Protein AF-A0A6J6VC27-F1 (afdb_monomer_lite)

Foldseek 3Di:
DVLQLVVVVVVVDDSVRSVVVVVPDDDVVRVLLQDQADDDPSDDPVVSVVLVVQQVVQWVVQLVVCLVVLHFADAPRDGPRQDPQVSNVVNVQVVVCVPFNWDDDDSQEIEGADDDCVVSVVQWHDDVQGIFHSTNSRTHDYHYDD

InterPro domains:
  IPR027417 P-loop containing nucleoside triphosphate hydrolase [G3DSA:3.40.50.300] (1-60)

Structure (mmCIF, N/CA/C/O backbone):
data_AF-A0A6J6VC27-F1
#
_entry.id   AF-A0A6J6VC27-F1
#
loop_
_atom_site.group_PDB
_atom_site.id
_atom_site.type_symbol
_atom_site.label_atom_id
_atom_site.label_alt_id
_atom_site.label_comp_id
_atom_site.label_asym_id
_atom_site.label_entity_id
_atom_site.label_seq_id
_atom_site.pdbx_PDB_ins_code
_atom_site.Cartn_x
_atom_site.Cartn_y
_atom_site.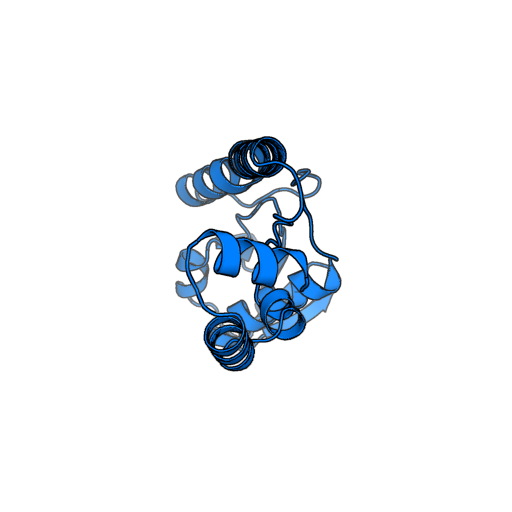Cartn_z
_atom_site.occupancy
_atom_site.B_iso_or_equiv
_atom_site.auth_seq_id
_atom_site.auth_comp_id
_atom_site.auth_asym_id
_atom_site.auth_atom_id
_atom_site.pdbx_PDB_model_num
ATOM 1 N N . MET A 1 1 ? -9.192 4.343 22.966 1.00 58.16 1 MET A N 1
ATOM 2 C CA . MET A 1 1 ? -9.599 3.174 23.790 1.00 58.16 1 MET A CA 1
ATOM 3 C C . MET A 1 1 ? -11.011 3.345 24.358 1.00 58.16 1 MET A C 1
ATOM 5 O O . MET A 1 1 ? -11.839 2.466 24.155 1.00 58.16 1 MET A O 1
ATOM 9 N N . GLU A 1 2 ? -11.300 4.473 25.015 1.00 60.56 2 GLU A N 1
ATOM 10 C CA . GLU A 1 2 ? -12.562 4.731 25.734 1.00 60.56 2 GLU A CA 1
ATOM 11 C C . GLU A 1 2 ? -13.819 4.663 24.843 1.00 60.56 2 GLU A C 1
ATOM 13 O O . GLU A 1 2 ? -14.763 3.943 25.165 1.00 60.56 2 GLU A O 1
ATOM 18 N N . ASN A 1 3 ? -13.773 5.248 23.640 1.00 73.31 3 ASN A N 1
ATOM 19 C CA . ASN A 1 3 ? -14.873 5.176 22.665 1.00 73.31 3 ASN A CA 1
ATOM 20 C C . ASN A 1 3 ? -15.215 3.746 22.216 1.00 73.31 3 ASN A C 1
ATOM 22 O O . ASN A 1 3 ? -16.372 3.429 21.934 1.00 73.31 3 ASN A O 1
ATOM 26 N N . ARG A 1 4 ? -14.218 2.855 22.135 1.00 80.88 4 ARG A N 1
ATOM 27 C CA . ARG A 1 4 ? -14.419 1.479 21.660 1.00 80.88 4 ARG A CA 1
ATOM 28 C C . ARG A 1 4 ? -15.168 0.636 22.688 1.00 80.88 4 ARG A C 1
ATOM 30 O O . ARG A 1 4 ? -16.063 -0.113 22.305 1.00 80.88 4 ARG A O 1
ATOM 37 N N . LEU A 1 5 ? -14.820 0.788 23.966 1.00 83.75 5 LEU A N 1
ATOM 38 C CA . LEU A 1 5 ? -15.483 0.099 25.071 1.00 83.75 5 LEU A CA 1
ATOM 39 C C . LEU A 1 5 ? -16.940 0.564 25.193 1.00 83.75 5 LEU A C 1
ATOM 41 O O . LEU A 1 5 ? -17.851 -0.256 25.103 1.00 83.75 5 LEU A O 1
ATOM 45 N N . GLN A 1 6 ? -17.161 1.883 25.228 1.00 83.06 6 GLN A N 1
ATOM 46 C CA . GLN A 1 6 ? -18.502 2.474 25.298 1.00 83.06 6 GLN A CA 1
ATOM 47 C C . GLN A 1 6 ? -19.410 2.028 24.139 1.00 83.06 6 GLN A C 1
ATOM 49 O O . GLN A 1 6 ? -20.596 1.761 24.333 1.00 83.06 6 GLN A O 1
ATOM 54 N N . ARG A 1 7 ? -18.883 1.921 22.908 1.00 84.12 7 ARG A N 1
ATOM 55 C CA . ARG A 1 7 ? -19.666 1.442 21.751 1.00 84.12 7 ARG A CA 1
ATOM 56 C C . ARG A 1 7 ? -20.008 -0.047 21.840 1.00 84.12 7 ARG A C 1
ATOM 58 O O . ARG A 1 7 ? -21.057 -0.437 21.335 1.00 84.12 7 ARG A O 1
ATOM 65 N N . LEU A 1 8 ? -19.151 -0.874 22.440 1.00 87.50 8 LEU A N 1
ATOM 66 C CA . LEU A 1 8 ? -19.433 -2.298 22.657 1.00 87.50 8 LEU A CA 1
ATOM 67 C C . LEU A 1 8 ? -20.487 -2.498 23.750 1.00 87.50 8 LEU A C 1
ATOM 69 O O . LEU A 1 8 ? -21.403 -3.296 23.561 1.00 87.50 8 LEU A O 1
ATOM 73 N N . GLU A 1 9 ? -20.413 -1.722 24.828 1.00 86.75 9 GLU A N 1
ATOM 74 C CA . GLU A 1 9 ? -21.417 -1.722 25.897 1.00 86.75 9 GLU A CA 1
ATOM 75 C C . GLU A 1 9 ? -22.794 -1.298 25.377 1.00 86.75 9 GLU A C 1
ATOM 77 O O . GLU A 1 9 ? -23.779 -2.007 25.579 1.00 86.75 9 GLU A O 1
ATOM 82 N N . LYS A 1 10 ? -22.867 -0.221 24.578 1.00 86.38 10 LYS A N 1
ATOM 83 C CA . LYS A 1 10 ? -24.110 0.201 23.898 1.00 86.38 10 LYS A CA 1
ATOM 84 C C . LYS A 1 10 ? -24.696 -0.862 22.959 1.00 86.38 10 LYS A C 1
ATOM 86 O O . LYS A 1 10 ? -25.877 -0.800 22.638 1.00 86.38 10 LYS A O 1
ATOM 91 N N . ARG A 1 11 ? -23.887 -1.826 22.506 1.00 88.50 11 ARG A N 1
ATOM 92 C CA . ARG A 1 11 ? -24.309 -2.965 21.670 1.00 88.50 11 ARG A CA 1
ATOM 93 C C . ARG A 1 11 ? -24.665 -4.210 22.497 1.00 88.50 11 ARG A C 1
ATOM 95 O O . ARG A 1 11 ? -24.849 -5.277 21.919 1.00 88.50 11 ARG A O 1
ATOM 102 N N . GLY A 1 12 ? -24.763 -4.083 23.822 1.00 89.31 12 GLY A N 1
ATOM 103 C CA . GLY A 1 12 ? -25.193 -5.148 24.731 1.00 89.31 12 GLY A CA 1
ATOM 104 C C . GLY A 1 12 ? -24.071 -6.060 25.229 1.00 89.31 12 GLY A C 1
ATOM 105 O O . GLY A 1 12 ? -24.355 -7.146 25.730 1.00 89.31 12 GLY A O 1
ATOM 106 N N . LEU A 1 13 ? -22.801 -5.664 25.086 1.00 89.38 13 LEU A N 1
ATOM 107 C CA . LEU A 1 13 ? -21.673 -6.441 25.600 1.00 89.38 13 LEU A CA 1
ATOM 108 C C . LEU A 1 13 ? -21.331 -6.015 27.034 1.00 89.38 13 LEU A C 1
ATOM 110 O O . LEU A 1 13 ? -21.187 -4.822 27.284 1.00 89.38 13 LEU A O 1
ATOM 114 N N . SER A 1 14 ? -21.158 -6.964 27.964 1.00 90.31 14 SER A N 1
ATOM 115 C CA . SER A 1 14 ? -20.724 -6.600 29.321 1.00 90.31 14 SER A CA 1
ATOM 116 C C . SER A 1 14 ? -19.319 -5.970 29.295 1.00 90.31 14 SER A C 1
ATOM 118 O O . SER A 1 14 ? -18.506 -6.345 28.435 1.00 90.31 14 SER A O 1
ATOM 120 N N . PRO A 1 15 ? -19.000 -5.052 30.226 1.00 86.38 15 PRO A N 1
ATOM 121 C CA . PRO A 1 15 ? -17.687 -4.410 30.295 1.00 86.38 15 PRO A CA 1
ATOM 122 C C . PRO A 1 15 ? -16.528 -5.414 30.394 1.00 86.38 15 PRO A C 1
ATOM 124 O O . PRO A 1 15 ? -15.502 -5.261 29.727 1.00 86.38 15 PRO A O 1
ATOM 127 N N . GLU A 1 16 ? -16.696 -6.485 31.176 1.00 88.38 16 GLU A N 1
ATOM 128 C CA . GLU A 1 16 ? -15.690 -7.536 31.363 1.00 88.38 16 GLU A CA 1
ATOM 129 C C . GLU A 1 16 ? -15.426 -8.273 30.050 1.00 88.38 16 GLU A C 1
ATOM 131 O O . GLU A 1 16 ? -14.277 -8.399 29.623 1.00 88.38 16 GLU A O 1
ATOM 136 N N . LEU A 1 17 ? -16.491 -8.695 29.361 1.00 88.31 17 LEU A N 1
ATOM 137 C CA . LEU A 1 17 ? -16.378 -9.395 28.085 1.00 88.31 17 LEU A CA 1
ATOM 138 C C . LEU A 1 17 ? -15.794 -8.488 26.993 1.00 88.31 17 LEU A C 1
ATOM 140 O O . LEU A 1 17 ? -14.994 -8.942 26.169 1.00 88.31 17 LEU A O 1
ATOM 144 N N . ALA A 1 18 ? -16.158 -7.204 26.984 1.00 87.38 18 ALA A N 1
ATOM 145 C CA . ALA A 1 18 ? -15.598 -6.219 26.068 1.00 87.38 18 ALA A CA 1
ATOM 146 C C . ALA A 1 18 ? -14.088 -6.040 26.288 1.00 87.38 18 ALA A C 1
ATOM 148 O O . ALA A 1 18 ? -13.319 -6.077 25.322 1.00 87.38 18 ALA A O 1
ATOM 149 N N . LYS A 1 19 ? -13.646 -5.949 27.548 1.00 87.31 19 LYS A N 1
ATOM 150 C CA . LYS A 1 19 ? -12.228 -5.852 27.912 1.00 87.31 19 LYS A CA 1
ATOM 151 C C . LYS A 1 19 ? -11.446 -7.101 27.507 1.00 87.31 19 LYS A C 1
ATOM 153 O O . LYS A 1 19 ? -10.411 -6.965 26.855 1.00 87.31 19 LYS A O 1
ATOM 158 N N . THR A 1 20 ? -11.958 -8.298 27.800 1.00 89.38 20 THR A N 1
ATOM 159 C CA . THR A 1 20 ? -11.325 -9.563 27.385 1.00 89.38 20 THR A CA 1
ATOM 160 C C . THR A 1 20 ? -11.183 -9.645 25.864 1.00 89.38 20 THR A C 1
ATOM 162 O O . THR A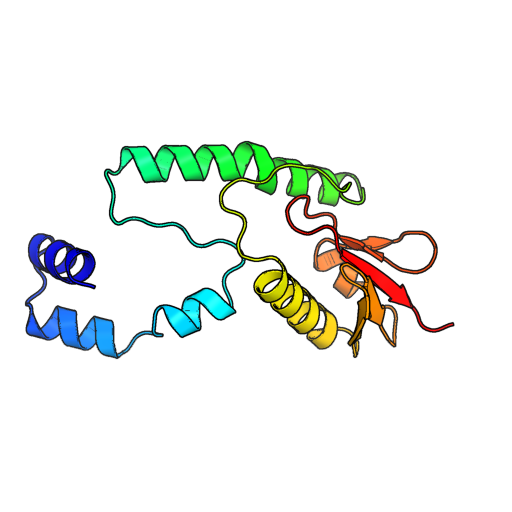 1 20 ? -10.118 -9.995 25.358 1.00 89.38 20 THR A O 1
ATOM 165 N N . ARG A 1 21 ? -12.215 -9.256 25.101 1.00 86.81 21 ARG A N 1
ATOM 166 C CA . ARG A 1 21 ? -12.135 -9.226 23.630 1.00 86.81 21 ARG A CA 1
ATOM 167 C C . ARG A 1 21 ? -11.091 -8.245 23.113 1.00 86.81 21 ARG A C 1
ATOM 169 O O . ARG A 1 21 ? -10.430 -8.549 22.129 1.00 86.81 21 ARG A O 1
ATOM 176 N N . MET A 1 22 ? -10.960 -7.078 23.739 1.00 85.75 22 MET A N 1
ATOM 177 C CA . MET A 1 22 ? -9.971 -6.077 23.339 1.00 85.75 22 MET A CA 1
ATOM 178 C C . MET A 1 22 ? -8.539 -6.528 23.649 1.00 85.75 22 MET A C 1
ATOM 180 O O . MET A 1 22 ? -7.654 -6.278 22.840 1.00 85.75 22 MET A O 1
ATOM 184 N N . GLN A 1 23 ? -8.316 -7.212 24.775 1.00 88.56 23 GLN A N 1
ATOM 185 C CA . GLN A 1 23 ? -6.996 -7.725 25.166 1.00 88.56 23 GLN A CA 1
ATOM 186 C C . GLN A 1 23 ? -6.483 -8.845 24.253 1.00 88.56 23 GLN A C 1
ATOM 188 O O . GLN A 1 23 ? -5.281 -8.947 24.040 1.00 88.56 23 GLN A O 1
ATOM 193 N N . ASN A 1 24 ? -7.381 -9.651 23.683 1.00 89.94 24 ASN A N 1
ATOM 194 C CA . ASN A 1 24 ? -7.020 -10.749 22.780 1.00 89.94 24 ASN A CA 1
ATOM 195 C C . ASN A 1 24 ? -6.759 -10.299 21.329 1.00 89.94 24 ASN A C 1
ATOM 197 O O . ASN A 1 24 ? -6.622 -11.137 20.440 1.00 89.94 24 ASN A O 1
ATOM 201 N N . GLN A 1 25 ? -6.747 -8.994 21.059 1.00 89.81 25 GLN A N 1
ATOM 202 C CA . GLN A 1 25 ? -6.497 -8.439 19.730 1.00 89.81 25 GLN A CA 1
ATOM 203 C C . GLN A 1 25 ? -5.130 -7.767 19.667 1.00 89.81 25 GLN A C 1
ATOM 205 O O . GLN A 1 25 ? -4.600 -7.317 20.680 1.00 89.81 25 GLN A O 1
ATOM 210 N N . ALA A 1 26 ? -4.598 -7.642 18.450 1.00 89.62 26 ALA A N 1
ATOM 211 C CA . ALA A 1 26 ? -3.416 -6.830 18.197 1.00 89.62 26 ALA A CA 1
ATOM 212 C C . ALA A 1 26 ? -3.627 -5.389 18.688 1.00 89.62 26 ALA A C 1
ATOM 214 O O . ALA A 1 26 ? -4.698 -4.793 18.497 1.00 89.62 26 ALA A O 1
ATOM 215 N N . ARG A 1 27 ? -2.583 -4.825 19.293 1.00 89.00 27 ARG A N 1
ATOM 216 C CA . ARG A 1 27 ? -2.549 -3.437 19.759 1.00 89.00 27 ARG A CA 1
ATOM 217 C C . ARG A 1 27 ? -2.597 -2.489 18.564 1.00 89.00 27 ARG A C 1
ATOM 219 O O . ARG A 1 27 ? -2.153 -2.824 17.467 1.00 89.00 27 ARG A O 1
ATOM 226 N N . ASP A 1 28 ? -3.088 -1.269 18.770 1.00 87.38 28 ASP A N 1
ATOM 227 C CA . ASP A 1 28 ? -3.188 -0.294 17.675 1.00 87.38 28 ASP A CA 1
ATOM 228 C C . ASP A 1 28 ? -1.821 0.035 17.053 1.00 87.38 28 ASP A C 1
ATOM 230 O O . ASP A 1 28 ? -1.737 0.249 15.850 1.00 87.38 28 ASP A O 1
ATOM 234 N N . GLU A 1 29 ? -0.742 0.026 17.837 1.00 85.81 29 GLU A N 1
ATOM 235 C CA . GLU A 1 29 ? 0.630 0.170 17.329 1.00 85.81 29 GLU A CA 1
ATOM 236 C C . GLU A 1 29 ? 1.006 -0.945 16.347 1.00 85.81 29 GLU A C 1
ATOM 238 O O . GLU A 1 29 ? 1.520 -0.668 15.268 1.00 85.81 29 GLU A O 1
ATOM 243 N N . GLU A 1 30 ? 0.701 -2.198 16.683 1.00 88.81 30 GLU A N 1
ATOM 244 C CA . GLU A 1 30 ? 0.977 -3.363 15.831 1.00 88.81 30 GLU A CA 1
ATOM 245 C C . GLU A 1 30 ? 0.155 -3.297 14.543 1.00 88.81 30 GLU A C 1
ATOM 247 O O . GLU A 1 30 ? 0.673 -3.533 13.454 1.00 88.81 30 GLU A O 1
ATOM 252 N N . ARG A 1 31 ? -1.112 -2.882 14.649 1.00 89.50 31 ARG A N 1
ATOM 253 C CA . ARG A 1 31 ? -1.994 -2.690 13.492 1.00 89.50 31 ARG A CA 1
ATOM 254 C C . ARG A 1 31 ? -1.500 -1.581 12.564 1.00 89.50 31 ARG A C 1
ATOM 256 O O . ARG A 1 31 ? -1.586 -1.736 11.351 1.00 89.50 31 ARG A O 1
ATOM 263 N N . ARG A 1 32 ? -0.983 -0.474 13.109 1.00 86.12 32 ARG A N 1
ATOM 264 C CA . ARG A 1 32 ? -0.458 0.651 12.313 1.00 86.12 32 ARG A CA 1
ATOM 265 C C . ARG A 1 32 ? 0.799 0.281 11.531 1.00 86.12 32 ARG A C 1
ATOM 267 O O . ARG A 1 32 ? 0.974 0.804 10.439 1.00 86.12 32 ARG A O 1
ATOM 274 N N . LYS A 1 33 ? 1.640 -0.621 12.051 1.00 85.81 33 LYS A N 1
ATOM 275 C CA . LYS A 1 33 ? 2.853 -1.069 11.346 1.00 85.81 33 LYS A CA 1
ATOM 276 C C . LYS A 1 33 ? 2.541 -1.730 10.004 1.00 85.81 33 LYS A C 1
ATOM 278 O O . LYS A 1 33 ? 3.264 -1.498 9.047 1.00 85.81 33 LYS A O 1
ATOM 283 N N . VAL A 1 34 ? 1.446 -2.488 9.925 1.00 87.94 34 VAL A N 1
ATOM 284 C CA . VAL A 1 34 ? 1.080 -3.273 8.730 1.00 87.94 34 VAL A CA 1
ATOM 285 C C . VAL A 1 34 ? 0.004 -2.620 7.856 1.00 87.94 34 VAL A C 1
ATOM 287 O O . VAL A 1 34 ? -0.311 -3.130 6.786 1.00 87.94 34 VAL A O 1
ATOM 290 N N . ALA A 1 35 ? -0.594 -1.512 8.296 1.00 89.38 35 ALA A N 1
ATOM 291 C CA . ALA A 1 35 ? -1.687 -0.863 7.581 1.00 89.38 35 ALA A CA 1
ATOM 292 C C . ALA A 1 35 ? -1.173 0.176 6.577 1.00 89.38 35 ALA A C 1
ATOM 294 O O . ALA A 1 35 ? -0.482 1.113 6.960 1.00 89.38 35 ALA A O 1
ATOM 295 N N . ASP A 1 36 ? -1.595 0.080 5.313 1.00 89.12 36 ASP A N 1
ATOM 296 C CA . ASP A 1 36 ? -1.305 1.098 4.289 1.00 89.12 36 ASP A CA 1
ATOM 297 C C . ASP A 1 36 ? -2.113 2.393 4.458 1.00 89.12 36 ASP A C 1
ATOM 299 O O . ASP A 1 36 ? -1.744 3.432 3.904 1.00 89.12 36 ASP A O 1
ATOM 303 N N . ILE A 1 37 ? -3.227 2.318 5.195 1.00 89.25 37 ILE A N 1
ATOM 304 C CA . ILE A 1 37 ? -4.163 3.409 5.487 1.00 89.25 37 ILE A CA 1
ATOM 305 C C . ILE A 1 37 ? -4.719 3.193 6.899 1.00 89.25 37 ILE A C 1
ATOM 307 O O . ILE A 1 37 ? -5.124 2.082 7.245 1.00 89.25 37 ILE A O 1
ATOM 311 N N . VAL A 1 38 ? -4.800 4.253 7.710 1.00 88.50 38 VAL A N 1
ATOM 312 C CA . VAL A 1 38 ? -5.381 4.198 9.064 1.00 88.50 38 VAL A CA 1
ATOM 313 C C . VAL A 1 38 ? -6.566 5.149 9.163 1.00 88.50 38 VAL A C 1
ATOM 315 O O . VAL A 1 38 ? -6.388 6.359 9.190 1.00 88.50 38 VAL A O 1
ATOM 318 N N . LEU A 1 39 ? -7.785 4.618 9.242 1.00 89.31 39 LEU A N 1
ATOM 319 C CA . LEU A 1 39 ? -8.997 5.431 9.385 1.00 89.31 39 LEU A CA 1
ATOM 320 C C . LEU A 1 39 ? -9.343 5.661 10.858 1.00 89.31 39 LEU A C 1
ATOM 322 O O . LEU A 1 39 ? -9.536 4.704 11.612 1.00 89.31 39 LEU A O 1
ATOM 326 N N . ASN A 1 40 ? -9.468 6.927 11.258 1.00 85.50 40 ASN A N 1
ATOM 327 C CA . ASN A 1 40 ? -9.935 7.286 12.593 1.00 85.50 40 ASN A CA 1
ATOM 328 C C . ASN A 1 40 ? -11.474 7.333 12.649 1.00 85.50 40 ASN A C 1
ATOM 330 O O . ASN A 1 40 ? -12.088 8.242 12.102 1.00 85.50 40 ASN A O 1
ATOM 334 N N . ASN A 1 41 ? -12.084 6.374 13.354 1.00 87.38 41 ASN A N 1
ATOM 335 C CA . ASN A 1 41 ? -13.539 6.235 13.528 1.00 87.38 41 ASN A CA 1
ATOM 336 C C . ASN A 1 41 ? -14.020 6.667 14.930 1.00 87.38 41 ASN A C 1
ATOM 338 O O . ASN A 1 41 ? -14.981 6.110 15.469 1.00 87.38 41 ASN A O 1
ATOM 342 N N . ASP A 1 42 ? -13.315 7.610 15.553 1.00 85.12 42 ASP A N 1
ATOM 343 C CA . ASP A 1 42 ? -13.736 8.219 16.820 1.00 85.12 42 ASP A CA 1
ATOM 344 C C . ASP A 1 42 ? -14.736 9.376 16.624 1.00 85.12 42 ASP A C 1
ATOM 346 O O . ASP A 1 42 ? -15.375 9.803 17.584 1.00 85.12 42 ASP A O 1
ATOM 350 N N . GLY A 1 43 ? -14.887 9.871 15.391 1.00 83.19 43 GLY A N 1
ATOM 351 C CA . GLY A 1 43 ? -15.798 10.959 15.029 1.00 83.19 43 GLY A CA 1
ATOM 352 C C . GLY A 1 43 ? -17.227 10.518 14.665 1.00 83.19 43 GLY A C 1
ATOM 353 O O . GLY A 1 43 ? -17.604 9.357 14.855 1.00 83.19 43 GLY A O 1
ATOM 354 N N . PRO A 1 44 ? -18.047 11.442 14.127 1.00 83.50 44 PRO A N 1
ATOM 355 C CA . PRO A 1 44 ? -19.374 11.115 13.614 1.00 83.50 44 PRO A CA 1
ATOM 356 C C . PRO A 1 44 ? -19.284 10.183 12.399 1.00 83.50 44 PRO A C 1
ATOM 358 O O . PRO A 1 44 ? -18.303 10.189 11.658 1.00 83.50 44 PRO A O 1
ATOM 361 N N . GLU A 1 45 ? -20.343 9.412 12.154 1.00 82.00 45 GLU A N 1
ATOM 362 C CA . GLU A 1 45 ? -20.403 8.444 11.048 1.00 82.00 45 GLU A CA 1
ATOM 363 C C . GLU A 1 45 ? -20.163 9.086 9.671 1.00 82.00 45 GLU A C 1
ATOM 365 O O . GLU A 1 45 ? -19.459 8.520 8.834 1.00 82.00 45 GLU A O 1
ATOM 370 N N . SER A 1 46 ? -20.657 10.311 9.471 1.00 84.94 46 SER A N 1
ATOM 371 C CA . SER A 1 46 ? -20.453 11.081 8.240 1.00 84.94 46 SER A CA 1
ATOM 372 C C . SER A 1 46 ? -18.980 11.381 7.942 1.00 84.94 46 SER A C 1
ATOM 374 O O . SER A 1 46 ? -18.603 11.437 6.774 1.00 84.94 46 SER A O 1
ATOM 376 N N . ALA A 1 47 ? -18.129 11.522 8.965 1.00 87.31 47 ALA A N 1
ATOM 377 C CA . ALA A 1 47 ? -16.704 11.784 8.769 1.00 87.31 47 ALA A CA 1
ATOM 378 C C . ALA A 1 47 ? -15.984 10.576 8.149 1.00 87.31 47 ALA A C 1
ATOM 380 O O . ALA A 1 47 ? -15.147 10.743 7.265 1.00 87.31 47 ALA A O 1
ATOM 381 N N . ILE A 1 48 ? -16.351 9.356 8.563 1.00 89.88 48 ILE A N 1
ATOM 382 C CA . ILE A 1 48 ? -15.803 8.123 7.980 1.00 89.88 48 ILE A CA 1
ATOM 383 C C . ILE A 1 48 ? -16.293 7.909 6.549 1.00 89.88 48 ILE A C 1
ATOM 385 O O . ILE A 1 48 ? -15.516 7.481 5.698 1.00 89.88 48 ILE A O 1
ATOM 389 N N . ALA A 1 49 ? -17.561 8.216 6.270 1.00 91.06 49 ALA A N 1
ATOM 390 C CA . ALA A 1 49 ? -18.087 8.119 4.914 1.00 91.06 49 ALA A CA 1
ATOM 391 C C . ALA A 1 49 ? -17.340 9.061 3.952 1.00 91.06 49 ALA A C 1
ATOM 393 O O . ALA A 1 49 ? -16.943 8.625 2.876 1.00 91.06 49 ALA A O 1
ATOM 394 N N . SER A 1 50 ? -17.074 10.308 4.365 1.00 91.69 50 SER A N 1
ATOM 395 C CA . SER A 1 50 ? -16.331 11.283 3.549 1.00 91.69 50 SER A CA 1
ATOM 396 C C . SER A 1 50 ? -14.926 10.790 3.206 1.00 91.69 50 SER A C 1
ATOM 398 O O . SER A 1 50 ? -14.578 10.696 2.033 1.00 91.69 50 SER A O 1
ATOM 400 N N . ILE A 1 51 ? -14.141 10.384 4.212 1.00 91.69 51 ILE A N 1
ATOM 401 C CA . ILE A 1 51 ? -12.761 9.935 3.975 1.00 91.69 51 ILE A CA 1
ATOM 402 C C . ILE A 1 51 ? -12.699 8.643 3.146 1.00 91.69 51 ILE A C 1
ATOM 404 O O . ILE A 1 51 ? -11.760 8.442 2.379 1.00 91.69 51 ILE A O 1
ATOM 408 N N . ALA A 1 52 ? -13.697 7.761 3.270 1.00 92.50 52 ALA A N 1
ATOM 409 C CA . ALA A 1 52 ? -13.786 6.558 2.449 1.00 92.50 52 ALA A CA 1
ATOM 410 C C . ALA A 1 52 ? -14.051 6.896 0.973 1.00 92.50 52 ALA A C 1
ATOM 412 O O . ALA A 1 52 ? -13.419 6.303 0.098 1.00 92.50 52 ALA A O 1
ATOM 413 N N . THR A 1 53 ? -14.938 7.859 0.701 1.00 94.38 53 THR A N 1
ATOM 414 C CA . THR A 1 53 ? -15.189 8.372 -0.654 1.00 94.38 53 THR A CA 1
ATOM 415 C C . THR A 1 53 ? -13.935 9.014 -1.237 1.00 94.38 53 THR A C 1
ATOM 417 O O . THR A 1 53 ? -13.524 8.647 -2.334 1.00 94.38 53 THR A O 1
ATOM 420 N N . GLU A 1 54 ? -13.258 9.879 -0.480 1.00 94.19 54 GLU A N 1
ATOM 421 C CA . GLU A 1 54 ? -12.022 10.528 -0.934 1.00 94.19 54 GLU A CA 1
ATOM 422 C C . GLU A 1 54 ? -10.926 9.501 -1.264 1.00 94.19 54 GLU A C 1
ATOM 424 O O . GLU A 1 54 ? -10.274 9.593 -2.301 1.00 94.19 54 GLU A O 1
ATOM 429 N N . LEU A 1 55 ? -10.733 8.477 -0.426 1.00 94.69 55 LEU A N 1
ATOM 430 C CA . LEU A 1 55 ? -9.780 7.395 -0.707 1.00 94.69 55 LEU A CA 1
ATOM 431 C C . LEU A 1 55 ? -10.147 6.590 -1.953 1.00 94.69 55 LEU A C 1
ATOM 433 O O . LEU A 1 55 ? -9.260 6.166 -2.699 1.00 94.69 55 LEU A O 1
ATOM 437 N N . MET A 1 56 ? -11.442 6.366 -2.175 1.00 95.81 56 MET A N 1
ATOM 438 C CA . MET A 1 56 ? -11.917 5.689 -3.374 1.00 95.81 56 MET A CA 1
ATOM 439 C C . MET A 1 56 ? -11.556 6.494 -4.624 1.00 95.81 56 MET A C 1
ATOM 441 O O . MET A 1 56 ? -10.915 5.962 -5.528 1.00 95.81 56 MET A O 1
ATOM 445 N N . GLU A 1 57 ? -11.911 7.777 -4.648 1.00 95.81 57 GLU A N 1
ATOM 446 C CA . GLU A 1 57 ? -11.728 8.668 -5.796 1.00 95.81 57 GLU A CA 1
ATOM 447 C C . GLU A 1 57 ? -10.258 8.990 -6.068 1.00 95.81 57 GLU A C 1
ATOM 449 O O . GLU A 1 57 ? -9.825 8.998 -7.220 1.00 95.81 57 GLU A O 1
ATOM 454 N N . HIS A 1 58 ? -9.474 9.215 -5.014 1.00 94.25 58 HIS A N 1
ATOM 455 C CA . HIS A 1 58 ? -8.112 9.721 -5.145 1.00 94.25 58 HIS A CA 1
ATOM 456 C C . HIS A 1 58 ? -7.031 8.652 -5.029 1.00 94.25 58 HIS A C 1
ATOM 458 O O . HIS A 1 58 ? -5.903 8.934 -5.409 1.00 94.25 58 HIS A O 1
ATOM 464 N N . ARG A 1 59 ? -7.316 7.431 -4.564 1.00 94.12 59 ARG A N 1
ATOM 465 C CA . ARG A 1 59 ? -6.288 6.377 -4.489 1.00 94.12 59 ARG A CA 1
ATOM 466 C C . ARG A 1 59 ? -6.718 5.071 -5.131 1.00 94.12 59 ARG A C 1
ATOM 468 O O . ARG A 1 59 ? -6.023 4.592 -6.021 1.00 94.12 59 ARG A O 1
ATOM 475 N N . PHE A 1 60 ? -7.849 4.496 -4.729 1.00 94.94 60 PHE A N 1
ATOM 476 C CA . PHE A 1 60 ? -8.212 3.147 -5.175 1.00 94.94 60 PHE A CA 1
ATOM 477 C C . PHE A 1 60 ? -8.646 3.079 -6.639 1.00 94.94 60 PHE A C 1
ATOM 479 O O . PHE A 1 60 ? -8.174 2.196 -7.354 1.00 94.94 60 PHE A O 1
ATOM 486 N N . LEU A 1 61 ? -9.495 3.999 -7.110 1.00 96.88 61 LEU A N 1
ATOM 487 C CA . LEU A 1 61 ? -9.901 4.028 -8.518 1.00 96.88 61 LEU A CA 1
ATOM 488 C C . LEU A 1 61 ? -8.718 4.335 -9.452 1.00 96.88 61 LEU A C 1
ATOM 490 O O . LEU A 1 61 ? -8.539 3.583 -10.413 1.00 96.88 61 LEU A O 1
ATOM 494 N N . PRO A 1 62 ? -7.859 5.341 -9.179 1.00 96.31 62 PRO A N 1
ATOM 495 C CA . PRO A 1 62 ? -6.672 5.561 -9.998 1.00 96.31 62 PRO A CA 1
ATOM 496 C C . PRO A 1 62 ? -5.694 4.383 -9.945 1.00 96.31 62 PRO A C 1
ATOM 498 O O . PRO A 1 62 ? -5.201 3.970 -10.989 1.00 96.31 62 PRO A O 1
ATOM 501 N N . PHE A 1 63 ? -5.470 3.771 -8.774 1.00 95.94 63 PHE A N 1
ATOM 502 C CA . PHE A 1 63 ? -4.623 2.579 -8.670 1.00 95.94 63 PHE A CA 1
ATOM 503 C C . PHE A 1 63 ? -5.159 1.427 -9.529 1.00 95.94 63 PHE A C 1
ATOM 505 O O . PHE A 1 63 ? -4.415 0.838 -10.311 1.00 95.94 63 PHE A O 1
ATOM 512 N N . ALA A 1 64 ? -6.459 1.133 -9.448 1.00 96.69 64 ALA A N 1
ATOM 513 C CA . ALA A 1 64 ? -7.083 0.100 -10.268 1.00 96.69 64 ALA A CA 1
ATOM 514 C C . ALA A 1 64 ? -6.954 0.403 -11.770 1.00 96.69 64 ALA A C 1
ATOM 516 O O . ALA A 1 64 ? -6.642 -0.496 -12.553 1.00 96.69 64 ALA A O 1
ATOM 517 N N . ALA A 1 65 ? -7.133 1.667 -12.171 1.00 97.12 65 ALA A N 1
ATOM 518 C CA . ALA A 1 65 ? -6.942 2.102 -13.551 1.00 97.12 65 ALA A CA 1
ATOM 519 C C . ALA A 1 65 ? -5.486 1.926 -14.014 1.00 97.12 65 ALA A C 1
ATOM 521 O O . ALA A 1 65 ? -5.256 1.430 -15.115 1.00 97.12 65 ALA A O 1
ATOM 522 N N . HIS A 1 66 ? -4.507 2.262 -13.172 1.00 97.12 66 HIS A N 1
ATOM 523 C CA . HIS A 1 66 ? -3.087 2.061 -13.459 1.00 97.12 66 HIS A CA 1
ATOM 524 C C . HIS A 1 66 ? -2.735 0.578 -13.626 1.00 97.12 66 HIS A C 1
ATOM 526 O O . HIS A 1 66 ? -2.050 0.219 -14.582 1.00 97.12 66 HIS A O 1
ATOM 532 N N . ILE A 1 67 ? -3.244 -0.300 -12.752 1.00 96.00 67 ILE A N 1
ATOM 533 C CA . ILE A 1 67 ? -3.058 -1.755 -12.884 1.00 96.00 67 ILE A CA 1
ATOM 534 C C . ILE A 1 67 ? -3.663 -2.250 -14.202 1.00 96.00 67 ILE A C 1
ATOM 536 O O . ILE A 1 67 ? -2.992 -2.950 -14.956 1.00 96.00 67 ILE A O 1
ATOM 540 N N . ALA A 1 68 ? -4.906 -1.863 -14.506 1.00 96.12 68 ALA A N 1
ATOM 541 C CA . ALA A 1 68 ? -5.598 -2.291 -15.721 1.00 96.12 68 ALA A CA 1
ATOM 542 C C . ALA A 1 68 ? -4.910 -1.795 -17.004 1.00 96.12 68 ALA A C 1
ATOM 544 O O . ALA A 1 68 ? -4.880 -2.509 -18.004 1.00 96.12 68 ALA A O 1
ATOM 545 N N . ALA A 1 69 ? -4.343 -0.588 -16.971 1.00 96.44 69 ALA A N 1
ATOM 546 C CA . ALA A 1 69 ? -3.619 0.002 -18.091 1.00 96.44 69 ALA A CA 1
ATOM 547 C C . ALA A 1 69 ? -2.167 -0.489 -18.214 1.00 96.44 69 ALA A C 1
ATOM 549 O O . ALA A 1 69 ? -1.518 -0.175 -19.211 1.00 96.44 69 ALA A O 1
ATOM 550 N N . GLY A 1 70 ? -1.633 -1.206 -17.216 1.00 95.75 70 GLY A N 1
ATOM 551 C CA . GLY A 1 70 ? -0.197 -1.471 -17.130 1.00 95.75 70 GLY A CA 1
ATOM 552 C C . GLY A 1 70 ? 0.600 -0.163 -17.118 1.00 95.75 70 GLY A C 1
ATOM 553 O O . GLY A 1 70 ? 1.543 -0.001 -17.887 1.00 95.75 70 GLY A O 1
ATOM 554 N N . ALA A 1 71 ? 0.177 0.803 -16.303 1.00 96.25 71 ALA A N 1
ATOM 555 C CA . ALA A 1 71 ? 0.762 2.135 -16.237 1.00 96.25 71 ALA A CA 1
ATOM 556 C C . ALA A 1 71 ? 1.384 2.392 -14.863 1.00 96.25 71 ALA A C 1
ATOM 558 O O . ALA A 1 71 ? 0.789 2.094 -13.832 1.00 96.25 71 ALA A O 1
ATOM 559 N N . ALA A 1 72 ? 2.580 2.978 -14.851 1.00 96.25 72 ALA A N 1
ATOM 560 C CA . ALA A 1 72 ? 3.250 3.374 -13.620 1.00 96.25 72 ALA A CA 1
ATOM 561 C C . ALA A 1 72 ? 2.590 4.624 -13.029 1.00 96.25 72 ALA A C 1
ATOM 563 O O . ALA A 1 72 ? 2.286 5.576 -13.760 1.00 96.25 72 ALA A O 1
ATOM 564 N N . ALA A 1 73 ? 2.444 4.652 -11.705 1.00 94.56 73 ALA A N 1
ATOM 565 C CA . ALA A 1 73 ? 2.018 5.852 -11.006 1.00 94.56 73 ALA A CA 1
ATOM 566 C C . ALA A 1 73 ? 3.055 6.973 -11.160 1.00 94.56 73 ALA A C 1
ATOM 568 O O . ALA A 1 73 ? 4.263 6.728 -11.228 1.00 94.56 73 ALA A O 1
ATOM 569 N N . GLN A 1 74 ? 2.573 8.214 -11.209 1.00 90.31 74 GLN A N 1
ATOM 570 C CA . GLN A 1 74 ? 3.419 9.400 -11.301 1.00 90.31 74 GLN A CA 1
ATOM 571 C C . GLN A 1 74 ? 3.538 10.085 -9.933 1.00 90.31 74 GLN A C 1
ATOM 573 O O . GLN A 1 74 ? 2.547 10.136 -9.200 1.00 90.31 74 GLN A O 1
ATOM 578 N N . PRO A 1 75 ? 4.718 10.631 -9.580 1.00 86.38 75 PRO A N 1
ATOM 579 C CA . PRO A 1 75 ? 4.878 11.429 -8.368 1.00 86.38 75 PRO A CA 1
ATOM 580 C C . PRO A 1 75 ? 3.952 12.652 -8.346 1.00 86.38 75 PRO A C 1
ATOM 582 O O . PRO A 1 75 ? 3.591 13.188 -9.394 1.00 86.38 75 PRO A O 1
ATOM 585 N N . GLY A 1 76 ? 3.622 13.132 -7.145 1.00 85.06 76 GLY A N 1
ATOM 586 C CA . GLY A 1 76 ? 2.818 14.346 -6.952 1.00 85.06 76 GLY A CA 1
ATOM 587 C C . GLY A 1 76 ? 1.304 14.130 -7.000 1.00 85.06 76 GLY A C 1
ATOM 588 O O . GLY A 1 76 ? 0.549 15.099 -6.922 1.00 85.06 76 GLY A O 1
ATOM 589 N N . HIS A 1 77 ? 0.844 12.881 -7.101 1.00 85.19 77 HIS A N 1
ATOM 590 C CA . HIS A 1 77 ? -0.568 12.554 -6.938 1.00 85.19 77 HIS A CA 1
ATOM 591 C C . HIS A 1 77 ? -0.952 12.610 -5.457 1.00 85.19 77 HIS A C 1
ATOM 593 O O . HIS A 1 77 ? -0.547 11.756 -4.675 1.00 85.19 77 HIS A O 1
ATOM 599 N N . HIS A 1 78 ? -1.749 13.603 -5.071 1.00 83.50 78 HIS A N 1
ATOM 600 C CA . HIS A 1 78 ? -2.212 13.739 -3.692 1.00 83.50 78 HIS A CA 1
ATOM 601 C C . HIS A 1 78 ? -3.173 12.604 -3.312 1.00 83.50 78 HIS A C 1
ATOM 603 O O . HIS A 1 78 ? -4.249 12.477 -3.906 1.00 83.50 78 HIS A O 1
ATOM 609 N N . CYS A 1 79 ? -2.822 11.822 -2.287 1.00 85.94 79 CYS A N 1
ATOM 610 C CA . CYS A 1 79 ? -3.717 10.847 -1.682 1.00 85.94 79 CYS A CA 1
ATOM 611 C C . CYS A 1 79 ? -4.174 11.317 -0.290 1.00 85.94 79 CYS A C 1
ATOM 613 O O . CYS A 1 79 ? -3.370 11.751 0.532 1.00 85.94 79 CYS A O 1
ATOM 615 N N . PRO A 1 80 ? -5.469 11.199 0.039 1.00 85.19 80 PRO A N 1
ATOM 616 C CA . PRO A 1 80 ? -5.940 11.530 1.373 1.00 85.19 80 PRO A CA 1
ATOM 617 C C . PRO A 1 80 ? -5.414 10.512 2.392 1.00 85.19 80 PRO A C 1
ATOM 619 O O . PRO A 1 80 ? -5.216 9.331 2.085 1.00 85.19 80 PRO A O 1
ATOM 622 N N . ASN A 1 81 ? -5.245 10.968 3.636 1.00 79.44 81 ASN A N 1
ATOM 623 C CA . ASN A 1 81 ? -4.830 10.137 4.770 1.00 79.44 81 ASN A CA 1
ATOM 624 C C . ASN A 1 81 ? -3.491 9.407 4.552 1.00 79.44 81 ASN A C 1
ATOM 626 O O . ASN A 1 81 ? -3.335 8.225 4.882 1.00 79.44 81 ASN A O 1
ATOM 630 N N . GLU A 1 82 ? -2.521 10.113 3.974 1.00 74.50 82 GLU A N 1
ATOM 631 C CA . GLU A 1 82 ? -1.160 9.619 3.834 1.00 74.50 82 GLU A CA 1
ATOM 632 C C . GLU A 1 82 ? -0.522 9.389 5.210 1.00 74.50 82 GLU A C 1
ATOM 634 O O . GLU A 1 82 ? -0.415 10.279 6.052 1.00 74.50 82 GLU A O 1
ATOM 639 N N . LEU A 1 83 ? -0.101 8.146 5.442 1.00 76.25 83 LEU A N 1
ATOM 640 C CA . LEU A 1 83 ? 0.778 7.810 6.556 1.00 76.25 83 LEU A CA 1
ATOM 641 C C . LEU A 1 83 ? 2.180 8.391 6.316 1.00 76.25 83 LEU A C 1
ATOM 643 O O . LEU A 1 83 ? 2.550 8.529 5.141 1.00 76.25 83 LEU A O 1
ATOM 647 N N . PRO A 1 84 ? 2.964 8.638 7.392 1.00 82.06 84 PRO A N 1
ATOM 648 C CA . PRO A 1 84 ? 4.357 9.064 7.282 1.00 82.06 84 PRO A CA 1
ATOM 649 C C . PRO A 1 84 ? 5.122 8.215 6.269 1.00 82.06 84 PRO A C 1
ATOM 651 O O . PRO A 1 84 ? 4.932 6.992 6.208 1.00 82.06 84 PRO A O 1
ATOM 654 N N . GLU A 1 85 ? 5.939 8.878 5.459 1.00 77.06 85 GLU A N 1
ATOM 655 C CA . GLU A 1 85 ? 6.582 8.285 4.291 1.00 77.06 85 GLU A CA 1
ATOM 656 C C . GLU A 1 85 ? 7.460 7.094 4.668 1.00 77.06 85 GLU A C 1
ATOM 658 O O . GLU A 1 85 ? 7.324 6.027 4.069 1.00 77.06 85 GLU A O 1
ATOM 663 N N . GLU A 1 86 ? 8.236 7.214 5.746 1.00 78.25 86 GLU A N 1
ATOM 664 C CA . GLU A 1 86 ? 9.162 6.176 6.198 1.00 78.25 86 GLU A CA 1
ATOM 665 C C . GLU A 1 86 ? 8.422 4.883 6.553 1.00 78.25 86 GLU A C 1
ATOM 667 O O . GLU A 1 86 ? 8.757 3.801 6.075 1.00 78.25 86 GLU A O 1
ATOM 672 N N . ALA A 1 87 ? 7.348 4.985 7.342 1.00 79.50 87 ALA A N 1
ATOM 673 C CA . ALA A 1 87 ? 6.574 3.818 7.759 1.00 79.50 87 ALA A CA 1
ATOM 674 C C . ALA A 1 87 ? 5.899 3.118 6.571 1.00 79.50 87 ALA A C 1
ATOM 676 O O . ALA A 1 87 ? 5.661 1.912 6.610 1.00 79.50 87 ALA A O 1
ATOM 677 N N . ALA A 1 88 ? 5.531 3.872 5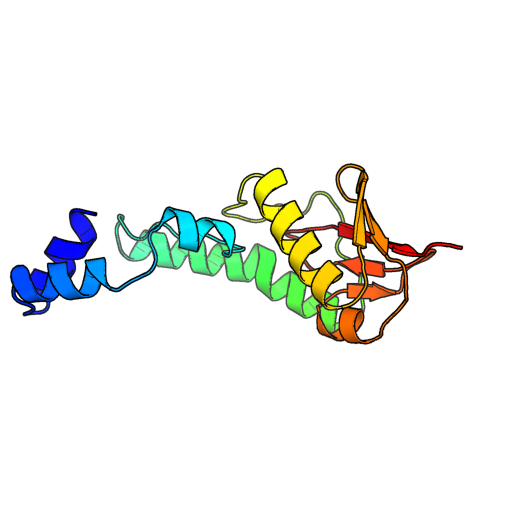.538 1.00 81.12 88 ALA A N 1
ATOM 678 C CA . ALA A 1 88 ? 4.919 3.310 4.348 1.00 81.12 88 ALA A CA 1
ATOM 679 C C . ALA A 1 88 ? 5.915 2.6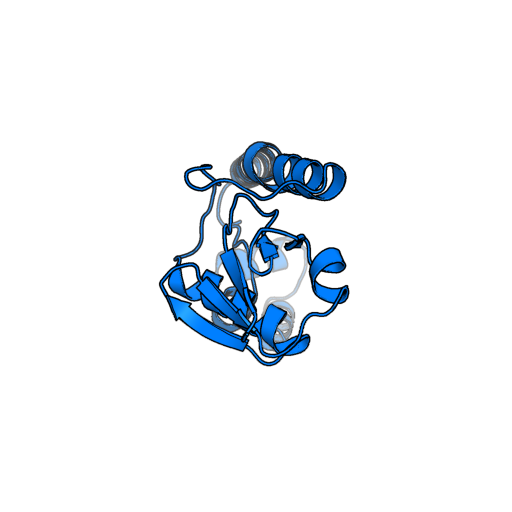75 3.392 1.00 81.12 88 ALA A C 1
ATOM 681 O O . ALA A 1 88 ? 5.596 1.644 2.799 1.00 81.12 88 ALA A O 1
ATOM 682 N N . PHE A 1 89 ? 7.105 3.255 3.279 1.00 86.12 89 PHE A N 1
ATOM 683 C CA . PHE A 1 89 ? 8.188 2.681 2.504 1.00 86.12 89 PHE A CA 1
ATOM 684 C C . PHE A 1 89 ? 8.595 1.311 3.056 1.00 86.12 89 PHE A C 1
ATOM 686 O O . PHE A 1 89 ? 8.665 0.347 2.296 1.00 86.12 89 PHE A O 1
ATOM 693 N N . GLU A 1 90 ? 8.746 1.186 4.379 1.00 87.88 90 GLU A N 1
ATOM 694 C CA . GLU A 1 90 ? 9.077 -0.088 5.035 1.00 87.88 90 GLU A CA 1
ATOM 695 C C . GLU A 1 90 ? 8.081 -1.206 4.687 1.00 87.88 90 GLU A C 1
ATOM 697 O O . GLU A 1 90 ? 8.480 -2.322 4.367 1.00 87.88 90 GLU A O 1
ATOM 702 N N . ARG A 1 91 ? 6.774 -0.910 4.625 1.00 90.56 91 ARG A N 1
ATOM 703 C CA . ARG A 1 91 ? 5.766 -1.906 4.210 1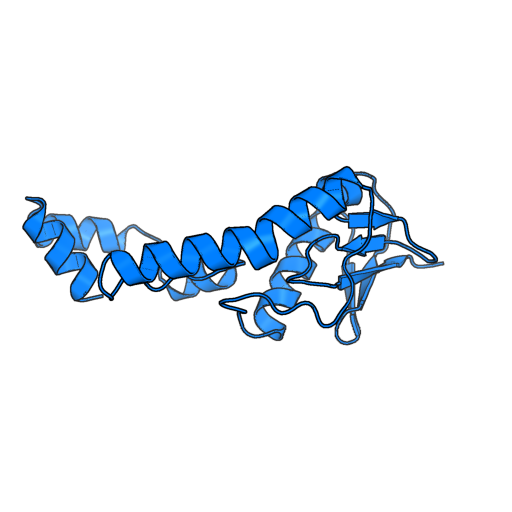.00 90.56 91 ARG A CA 1
ATOM 704 C C . ARG A 1 91 ? 5.917 -2.345 2.758 1.00 90.56 91 ARG A C 1
ATOM 706 O O . ARG A 1 91 ? 5.637 -3.501 2.434 1.00 90.56 91 ARG A O 1
ATOM 713 N N . VAL A 1 92 ? 6.292 -1.430 1.862 1.00 92.25 92 VAL A N 1
ATOM 714 C CA . VAL A 1 92 ? 6.562 -1.779 0.460 1.00 92.25 92 VAL A CA 1
ATOM 715 C C . VAL A 1 92 ? 7.824 -2.630 0.382 1.00 92.25 92 VAL A C 1
ATOM 717 O O . VAL A 1 92 ? 7.807 -3.658 -0.292 1.00 92.25 92 VAL A O 1
ATOM 720 N N . LEU A 1 93 ? 8.873 -2.261 1.118 1.00 93.50 93 LEU A N 1
ATOM 721 C CA . LEU A 1 93 ? 10.112 -3.026 1.203 1.00 93.50 93 LEU A CA 1
ATOM 722 C C . LEU A 1 93 ? 9.869 -4.446 1.715 1.00 93.50 93 LEU A C 1
ATOM 724 O O . LEU A 1 93 ? 10.279 -5.391 1.050 1.00 93.50 93 LEU A O 1
ATOM 728 N N . GLU A 1 94 ? 9.149 -4.621 2.825 1.00 93.94 94 GLU A N 1
ATOM 729 C CA . GLU A 1 94 ? 8.798 -5.943 3.361 1.00 93.94 94 GLU A CA 1
ATOM 730 C C . GLU A 1 94 ? 8.044 -6.797 2.331 1.00 93.94 94 GLU A C 1
ATOM 732 O O . GLU A 1 94 ? 8.330 -7.983 2.156 1.00 93.94 94 GLU A O 1
ATOM 737 N N . ARG A 1 95 ? 7.106 -6.183 1.601 1.00 93.75 95 ARG A N 1
ATOM 738 C CA . ARG A 1 95 ? 6.292 -6.855 0.580 1.00 93.75 95 ARG A CA 1
ATOM 739 C C . ARG A 1 95 ? 7.107 -7.282 -0.636 1.00 93.75 95 ARG A C 1
ATOM 741 O O . ARG A 1 95 ? 6.901 -8.379 -1.148 1.00 93.75 95 ARG A O 1
ATOM 748 N N . VAL A 1 96 ? 8.018 -6.428 -1.097 1.00 95.44 96 VAL A N 1
ATOM 749 C CA . VAL A 1 96 ? 8.928 -6.735 -2.209 1.00 95.44 96 VAL A CA 1
ATOM 750 C C . VAL A 1 96 ? 9.947 -7.790 -1.777 1.00 95.44 96 VAL A C 1
ATOM 752 O O . VAL A 1 96 ? 10.163 -8.752 -2.510 1.00 95.44 96 VAL A O 1
ATOM 755 N N . ASN A 1 97 ? 10.496 -7.671 -0.564 1.00 95.38 97 ASN A N 1
ATOM 756 C CA . ASN A 1 97 ? 11.473 -8.604 -0.002 1.00 95.38 97 ASN A CA 1
ATOM 757 C C . ASN A 1 97 ? 10.919 -10.032 0.151 1.00 95.38 97 ASN A C 1
ATOM 759 O O . ASN A 1 97 ? 11.668 -11.001 0.059 1.00 95.38 97 ASN A O 1
ATOM 763 N N . ALA A 1 98 ? 9.603 -10.177 0.341 1.00 94.75 98 ALA A N 1
ATOM 764 C CA . ALA A 1 98 ? 8.927 -11.475 0.348 1.00 94.75 98 ALA A CA 1
ATOM 765 C C . ALA A 1 98 ? 8.916 -12.184 -1.025 1.00 94.75 98 ALA A C 1
ATOM 767 O O . ALA A 1 98 ? 8.625 -13.378 -1.084 1.00 94.75 98 ALA A O 1
ATOM 768 N N . ILE A 1 99 ? 9.209 -11.464 -2.113 1.00 94.69 99 ILE A N 1
ATOM 769 C CA . ILE A 1 99 ? 9.248 -11.978 -3.490 1.00 94.69 99 ILE A CA 1
ATOM 770 C C . ILE A 1 99 ? 10.694 -12.119 -3.966 1.00 94.69 99 ILE A C 1
ATOM 772 O O . ILE A 1 99 ? 11.118 -13.198 -4.367 1.00 94.69 99 ILE A O 1
ATOM 776 N N . SER A 1 100 ? 11.462 -11.033 -3.897 1.00 93.44 100 SER A N 1
ATOM 777 C CA . SER A 1 100 ? 12.886 -11.008 -4.224 1.00 93.44 100 SER A CA 1
ATOM 778 C C . SER A 1 100 ? 13.623 -10.313 -3.094 1.00 93.44 100 SER A C 1
ATOM 780 O O . SER A 1 100 ? 13.180 -9.231 -2.712 1.00 93.44 100 SER A O 1
ATOM 782 N N . PRO A 1 101 ? 14.776 -10.838 -2.628 1.00 95.38 101 PRO A N 1
ATOM 783 C CA . PRO A 1 101 ? 15.634 -10.111 -1.704 1.00 95.38 101 PRO A CA 1
ATOM 784 C C . PRO A 1 101 ? 15.841 -8.676 -2.186 1.00 95.38 101 PRO A C 1
ATOM 786 O O . PRO A 1 101 ? 16.151 -8.459 -3.366 1.00 95.38 101 PRO A O 1
ATOM 789 N N . ALA A 1 102 ? 15.590 -7.729 -1.284 1.00 95.56 102 ALA A N 1
ATOM 790 C CA . ALA A 1 102 ? 15.458 -6.325 -1.621 1.00 95.56 102 ALA A CA 1
ATOM 791 C C . ALA A 1 102 ? 16.177 -5.422 -0.617 1.00 95.56 102 ALA A C 1
ATOM 793 O O . ALA A 1 102 ? 16.156 -5.675 0.587 1.00 95.56 102 ALA A O 1
ATOM 794 N N . THR A 1 103 ? 16.784 -4.346 -1.118 1.00 94.88 103 THR A N 1
ATOM 795 C CA . THR A 1 103 ? 17.511 -3.361 -0.307 1.00 94.88 103 THR A CA 1
ATOM 796 C C . THR A 1 103 ? 17.015 -1.955 -0.616 1.00 94.88 103 THR A C 1
ATOM 798 O O . THR A 1 103 ? 16.907 -1.563 -1.776 1.00 94.88 103 THR A O 1
ATOM 801 N N . HIS A 1 104 ? 16.731 -1.169 0.419 1.00 93.06 104 HIS A N 1
ATOM 802 C CA . HIS A 1 104 ? 16.470 0.261 0.270 1.00 93.06 104 HIS A CA 1
ATOM 803 C C . HIS A 1 104 ? 17.774 0.994 -0.069 1.00 93.06 104 HIS A C 1
ATOM 805 O O . HIS A 1 104 ? 18.721 0.943 0.715 1.00 93.06 104 HIS A O 1
ATOM 811 N N . ILE A 1 105 ? 17.827 1.670 -1.221 1.00 92.50 105 ILE A N 1
ATOM 812 C CA . ILE A 1 105 ? 19.046 2.361 -1.684 1.00 92.50 105 ILE A CA 1
ATOM 813 C C . ILE A 1 105 ? 18.886 3.880 -1.836 1.00 92.50 105 ILE A C 1
ATOM 815 O O . ILE A 1 105 ? 19.885 4.597 -1.816 1.00 92.50 105 ILE A O 1
ATOM 819 N N . ALA A 1 106 ? 17.658 4.381 -1.991 1.00 89.19 106 ALA A N 1
ATOM 820 C CA . ALA A 1 106 ? 17.329 5.808 -2.008 1.00 89.19 106 ALA A CA 1
ATOM 821 C C . ALA A 1 106 ? 15.834 6.015 -1.716 1.00 89.19 106 ALA A C 1
ATOM 823 O O . ALA A 1 106 ? 15.063 5.077 -1.874 1.00 89.19 106 ALA A O 1
ATOM 824 N N . GLU A 1 107 ? 15.438 7.254 -1.404 1.00 83.62 107 GLU A N 1
ATOM 825 C CA . GLU A 1 107 ? 14.098 7.685 -0.947 1.00 83.62 107 GLU A CA 1
ATOM 826 C C . GLU A 1 107 ? 12.906 6.882 -1.504 1.00 83.62 107 GLU A C 1
ATOM 828 O O . GLU A 1 107 ? 12.090 6.384 -0.741 1.00 83.62 107 GLU A O 1
ATOM 833 N N . ASN A 1 108 ? 12.826 6.700 -2.827 1.00 89.31 108 ASN A N 1
ATOM 834 C CA . ASN A 1 108 ? 11.753 5.945 -3.487 1.00 89.31 108 ASN A CA 1
ATOM 835 C C . ASN A 1 108 ? 12.279 4.798 -4.369 1.00 89.31 108 ASN A C 1
ATOM 837 O O . ASN A 1 108 ? 11.633 4.401 -5.343 1.00 89.31 108 ASN A O 1
ATOM 841 N N . ILE A 1 109 ? 13.477 4.285 -4.069 1.00 93.69 109 ILE A N 1
ATOM 842 C CA . ILE A 1 109 ? 14.160 3.260 -4.864 1.00 93.69 109 ILE A CA 1
ATOM 843 C C . ILE A 1 109 ? 14.556 2.067 -3.993 1.00 93.69 109 ILE A C 1
ATOM 845 O O . ILE A 1 109 ? 15.340 2.175 -3.047 1.00 93.69 109 ILE A O 1
ATOM 849 N N . ILE A 1 110 ? 14.057 0.904 -4.398 1.00 95.44 110 ILE A N 1
ATOM 850 C CA . ILE A 1 110 ? 14.414 -0.400 -3.852 1.00 95.44 110 ILE A CA 1
ATOM 851 C C . ILE A 1 110 ? 15.210 -1.154 -4.912 1.00 95.44 110 ILE A C 1
ATOM 853 O O . ILE A 1 110 ? 14.784 -1.271 -6.057 1.00 95.44 110 ILE A O 1
ATOM 857 N N . GLU A 1 111 ? 16.365 -1.677 -4.541 1.00 96.06 111 GLU A N 1
ATOM 858 C CA . GLU A 1 111 ? 17.110 -2.610 -5.375 1.00 96.06 111 GLU A CA 1
ATOM 859 C C . GLU A 1 111 ? 16.618 -4.033 -5.120 1.00 96.06 111 GLU A C 1
ATOM 861 O O . GLU A 1 111 ? 16.445 -4.419 -3.966 1.00 96.06 111 GLU A O 1
ATOM 866 N N . ILE A 1 112 ? 16.377 -4.800 -6.183 1.00 96.12 112 ILE A N 1
ATOM 867 C CA . ILE A 1 112 ? 15.968 -6.204 -6.125 1.00 96.12 112 ILE A CA 1
ATOM 868 C C . ILE A 1 112 ? 17.024 -7.090 -6.786 1.00 96.12 112 ILE A C 1
ATOM 870 O O . ILE A 1 112 ? 17.571 -6.755 -7.841 1.00 96.12 112 ILE A O 1
ATOM 874 N N . ASN A 1 113 ? 17.283 -8.245 -6.176 1.00 92.88 113 ASN A N 1
ATOM 875 C CA . ASN A 1 113 ? 18.284 -9.183 -6.681 1.00 92.88 113 ASN A CA 1
ATOM 876 C C . ASN A 1 113 ? 17.812 -9.963 -7.910 1.00 92.88 113 ASN A C 1
ATOM 878 O O . ASN A 1 113 ? 18.626 -10.279 -8.771 1.00 92.88 113 ASN A O 1
ATOM 882 N N . ASN A 1 114 ? 16.522 -10.297 -7.982 1.00 90.62 114 ASN A N 1
ATOM 883 C CA . ASN A 1 114 ? 15.961 -11.102 -9.061 1.00 90.62 114 ASN A CA 1
ATOM 884 C C . ASN A 1 114 ? 14.652 -10.490 -9.558 1.00 90.62 114 ASN A C 1
ATOM 886 O O . ASN A 1 114 ? 13.844 -9.988 -8.777 1.00 90.62 114 ASN A O 1
ATOM 890 N N . GLU A 1 115 ? 14.419 -10.575 -10.864 1.00 92.06 115 GLU A N 1
ATOM 891 C CA . GLU A 1 115 ? 13.109 -10.282 -11.433 1.00 92.06 115 GLU A CA 1
ATOM 892 C C . GLU A 1 115 ? 12.129 -11.433 -11.188 1.00 92.06 115 GLU A C 1
ATOM 894 O O . GLU A 1 115 ? 12.489 -12.600 -11.330 1.00 92.06 115 GLU A O 1
ATOM 899 N N . ASP A 1 116 ? 10.874 -11.100 -10.885 1.00 93.50 116 ASP A N 1
ATOM 900 C CA . ASP A 1 116 ? 9.794 -12.076 -10.732 1.00 93.50 116 ASP A CA 1
ATOM 901 C C . ASP A 1 116 ? 8.458 -11.462 -11.178 1.00 93.50 116 ASP A C 1
ATOM 903 O O . ASP A 1 116 ? 8.088 -10.361 -10.758 1.00 93.50 116 ASP A O 1
ATOM 907 N N . ASP A 1 117 ? 7.692 -12.185 -11.998 1.00 93.00 117 ASP A N 1
ATOM 908 C CA . ASP A 1 117 ? 6.365 -11.755 -12.458 1.00 93.00 117 ASP A CA 1
ATOM 909 C C . ASP A 1 117 ? 5.331 -11.661 -11.315 1.00 93.00 117 ASP A C 1
ATOM 911 O O . ASP A 1 117 ? 4.260 -11.069 -11.478 1.00 93.00 117 ASP A O 1
ATOM 915 N N . ALA A 1 118 ? 5.630 -12.191 -10.125 1.00 94.69 118 ALA A N 1
ATOM 916 C CA . ALA A 1 118 ? 4.883 -11.921 -8.899 1.00 94.69 118 ALA A CA 1
ATOM 917 C C . ALA A 1 118 ? 4.815 -10.424 -8.570 1.00 94.69 118 ALA A C 1
ATOM 919 O O . ALA A 1 118 ? 3.805 -9.980 -8.023 1.00 94.69 118 ALA A O 1
ATOM 920 N N . LEU A 1 119 ? 5.814 -9.630 -8.971 1.00 95.12 119 LEU A N 1
ATOM 921 C CA . LEU A 1 119 ? 5.795 -8.174 -8.816 1.00 95.12 119 LEU A CA 1
ATOM 922 C C . LEU A 1 119 ? 4.650 -7.536 -9.616 1.00 95.12 119 LEU A C 1
ATOM 924 O O . LEU A 1 119 ? 3.998 -6.616 -9.126 1.00 95.12 119 LEU A O 1
ATOM 928 N N . LEU A 1 120 ? 4.316 -8.079 -10.793 1.00 94.50 120 LEU A N 1
ATOM 929 C CA . LEU A 1 120 ? 3.177 -7.605 -11.589 1.00 94.50 120 LEU A CA 1
ATOM 930 C C . LEU A 1 120 ? 1.852 -7.829 -10.858 1.00 94.50 120 LEU A C 1
ATOM 932 O O . LEU A 1 120 ? 1.002 -6.942 -10.792 1.00 94.50 120 LEU A O 1
ATOM 936 N N . ARG A 1 121 ? 1.703 -9.001 -10.227 1.00 91.75 121 ARG A N 1
ATOM 937 C CA . ARG A 1 121 ? 0.530 -9.316 -9.393 1.00 91.75 121 ARG A CA 1
ATOM 938 C C . ARG A 1 121 ? 0.441 -8.432 -8.151 1.00 91.75 121 ARG A C 1
ATOM 940 O O . ARG A 1 121 ? -0.650 -8.253 -7.619 1.00 91.75 121 ARG A O 1
ATOM 947 N N . MET A 1 122 ? 1.562 -7.859 -7.719 1.00 91.50 122 MET A N 1
ATOM 948 C CA . MET A 1 122 ? 1.618 -6.914 -6.608 1.00 91.50 122 MET A CA 1
ATOM 949 C C . MET A 1 122 ? 1.307 -5.464 -6.989 1.00 91.50 122 MET A C 1
ATOM 951 O O . MET A 1 122 ? 1.377 -4.587 -6.128 1.00 91.50 122 MET A O 1
ATOM 955 N N . GLY A 1 123 ? 0.933 -5.208 -8.244 1.00 94.88 123 GLY A N 1
ATOM 956 C CA . GLY A 1 123 ? 0.617 -3.864 -8.717 1.00 94.88 123 GLY A CA 1
ATOM 957 C C . GLY A 1 123 ? 1.859 -3.055 -9.073 1.00 94.88 123 GLY A C 1
ATOM 958 O O . GLY A 1 123 ? 1.839 -1.836 -8.942 1.00 94.88 123 GLY A O 1
ATOM 959 N N . PHE A 1 124 ? 2.931 -3.719 -9.507 1.00 96.38 124 PHE A N 1
ATOM 960 C CA . PHE A 1 124 ? 4.033 -3.076 -10.213 1.00 96.38 124 PHE A CA 1
ATOM 961 C C . PHE A 1 124 ? 3.890 -3.282 -11.720 1.00 96.38 124 PHE A C 1
ATOM 963 O O . PHE A 1 124 ? 3.298 -4.254 -12.184 1.00 96.38 124 PHE A O 1
ATOM 970 N N . VAL A 1 125 ? 4.502 -2.398 -12.498 1.00 96.75 125 VAL A N 1
ATOM 971 C CA . VAL A 1 125 ? 4.653 -2.556 -13.943 1.00 96.75 125 VAL A CA 1
ATOM 972 C C . VAL A 1 125 ? 6.121 -2.481 -14.338 1.00 96.75 125 VAL A C 1
ATOM 974 O O . VAL A 1 125 ? 6.900 -1.766 -13.710 1.00 96.75 125 VAL A O 1
ATOM 977 N N . ARG A 1 126 ? 6.504 -3.214 -15.388 1.00 95.38 126 ARG A N 1
ATOM 978 C CA . ARG A 1 126 ? 7.848 -3.142 -15.972 1.00 95.38 126 ARG A CA 1
ATOM 979 C C . ARG A 1 126 ? 8.115 -1.743 -16.527 1.00 95.38 126 ARG A C 1
ATOM 981 O O . ARG A 1 126 ? 7.334 -1.206 -17.308 1.00 95.38 126 ARG A O 1
ATOM 988 N N . THR A 1 127 ? 9.251 -1.180 -16.148 1.00 92.81 127 THR A N 1
ATOM 989 C CA . THR A 1 127 ? 9.764 0.103 -16.635 1.00 92.81 127 THR A CA 1
ATOM 990 C C . THR A 1 127 ? 11.233 -0.048 -17.015 1.00 92.81 127 THR A C 1
ATOM 992 O O . THR A 1 127 ? 11.854 -1.073 -16.740 1.00 92.81 127 THR A O 1
ATOM 995 N N . LEU A 1 128 ? 11.822 0.962 -17.655 1.00 88.69 128 LEU A N 1
ATOM 996 C CA . LEU A 1 128 ? 13.244 0.916 -17.997 1.00 88.69 128 LEU A CA 1
ATOM 997 C C . LEU A 1 128 ? 14.095 0.710 -16.728 1.00 88.69 128 LEU A C 1
ATOM 999 O O . LEU A 1 128 ? 14.049 1.537 -15.820 1.00 88.69 128 LEU A O 1
ATOM 1003 N N . GLY A 1 129 ? 14.860 -0.384 -16.677 1.00 86.25 129 GLY A N 1
ATOM 1004 C CA . GLY A 1 129 ? 15.746 -0.712 -15.552 1.00 86.25 129 GLY A CA 1
ATOM 1005 C C . GLY A 1 129 ? 15.084 -1.407 -14.352 1.00 86.25 129 GLY A C 1
ATOM 1006 O O . GLY A 1 129 ? 15.714 -1.480 -13.297 1.00 86.25 129 GLY A O 1
ATOM 1007 N N . GLY A 1 130 ? 13.844 -1.894 -14.493 1.00 93.62 130 GLY A N 1
ATOM 1008 C CA . GLY A 1 130 ? 13.175 -2.718 -13.482 1.00 93.62 130 GLY A CA 1
ATOM 1009 C C . GLY A 1 130 ? 11.657 -2.533 -13.474 1.00 93.62 130 GLY A C 1
ATOM 1010 O O . GLY A 1 130 ? 10.987 -2.784 -14.477 1.00 93.62 130 GLY A O 1
ATOM 1011 N N . TYR A 1 131 ? 11.103 -2.087 -12.346 1.00 96.62 131 TYR A N 1
ATOM 1012 C CA . TYR A 1 131 ? 9.659 -1.942 -12.151 1.00 96.62 131 TYR A CA 1
ATOM 1013 C C . TYR A 1 131 ? 9.299 -0.621 -11.473 1.00 96.62 131 TYR A C 1
ATOM 1015 O O . TYR A 1 131 ? 10.100 -0.040 -10.749 1.00 96.62 131 TYR A O 1
ATOM 1023 N N . THR A 1 132 ? 8.066 -0.162 -11.649 1.00 96.38 132 THR A N 1
ATOM 1024 C CA . THR A 1 132 ? 7.513 0.979 -10.911 1.00 96.38 132 THR A CA 1
ATOM 1025 C C . THR A 1 132 ? 6.120 0.634 -10.397 1.00 96.38 132 THR A C 1
ATOM 1027 O O . THR A 1 132 ? 5.356 -0.043 -11.082 1.00 96.38 132 THR A O 1
ATOM 1030 N N . SER A 1 133 ? 5.806 1.065 -9.177 1.00 96.19 133 SER A N 1
ATOM 1031 C CA . SER A 1 133 ? 4.493 0.883 -8.553 1.00 96.19 133 SER A CA 1
ATOM 1032 C C . SER A 1 133 ? 3.383 1.552 -9.368 1.00 96.19 133 SER A C 1
ATOM 1034 O O . SER A 1 133 ? 3.555 2.652 -9.899 1.00 96.19 133 SER A O 1
ATOM 1036 N N . CYS A 1 134 ? 2.225 0.903 -9.437 1.00 97.00 134 CYS A N 1
ATOM 1037 C CA . CYS A 1 134 ? 0.998 1.465 -9.993 1.00 97.00 134 CYS A CA 1
ATOM 1038 C C . CYS A 1 134 ? 0.181 2.235 -8.930 1.00 97.00 134 CYS A C 1
ATOM 1040 O O . CYS A 1 134 ? -0.776 2.923 -9.289 1.00 97.00 134 CYS A O 1
ATOM 1042 N N . ASP A 1 135 ? 0.526 2.146 -7.636 1.00 94.31 135 ASP A N 1
ATOM 1043 C CA . ASP A 1 135 ? -0.184 2.845 -6.550 1.00 94.31 135 ASP A CA 1
ATOM 1044 C C . ASP A 1 135 ? 0.194 4.338 -6.536 1.00 94.31 135 ASP A C 1
ATOM 1046 O O . ASP A 1 135 ? 1.338 4.668 -6.210 1.00 94.31 135 ASP A O 1
ATOM 1050 N N . PRO A 1 136 ? -0.737 5.263 -6.841 1.00 92.25 136 PRO A N 1
ATOM 1051 C CA . PRO A 1 136 ? -0.471 6.701 -6.777 1.00 92.25 136 PRO A CA 1
ATOM 1052 C C . PRO A 1 136 ? -0.142 7.183 -5.365 1.00 92.25 136 PRO A C 1
ATOM 1054 O O . PRO A 1 136 ? 0.544 8.186 -5.214 1.00 92.25 136 PRO A O 1
ATOM 1057 N N . GLY A 1 137 ? -0.587 6.461 -4.334 1.00 89.19 137 GLY A N 1
ATOM 1058 C CA . GLY A 1 137 ? -0.250 6.781 -2.956 1.00 89.19 137 GLY A CA 1
ATOM 1059 C C . GLY A 1 137 ? 1.154 6.347 -2.563 1.00 89.19 137 GLY A C 1
ATOM 1060 O O . GLY A 1 137 ? 1.606 6.754 -1.497 1.00 89.19 137 GLY A O 1
ATOM 1061 N N . ARG A 1 138 ? 1.827 5.502 -3.362 1.00 88.12 138 ARG A N 1
ATOM 1062 C CA . ARG A 1 138 ? 3.178 4.978 -3.095 1.00 88.12 138 ARG A CA 1
ATOM 1063 C C . ARG A 1 138 ? 3.937 4.724 -4.396 1.00 88.12 138 ARG A C 1
ATOM 1065 O O . ARG A 1 138 ? 3.983 3.603 -4.911 1.00 88.12 138 ARG A O 1
ATOM 1072 N N . VAL A 1 139 ? 4.579 5.774 -4.898 1.00 90.44 139 VAL A N 1
ATOM 1073 C CA . VAL A 1 139 ? 5.362 5.741 -6.138 1.00 90.44 139 VAL A CA 1
ATOM 1074 C C . VAL A 1 139 ? 6.782 5.238 -5.861 1.00 90.44 139 VAL A C 1
ATOM 1076 O O . VAL A 1 139 ? 7.730 6.010 -5.780 1.00 90.44 139 VAL A O 1
ATOM 1079 N N . VAL A 1 140 ? 6.926 3.919 -5.722 1.00 93.38 140 VAL A N 1
ATOM 1080 C CA . VAL A 1 140 ? 8.221 3.249 -5.512 1.00 93.38 140 VAL A CA 1
ATOM 1081 C C . VAL A 1 140 ? 8.742 2.654 -6.818 1.00 93.38 140 VAL A C 1
ATOM 1083 O O . VAL A 1 140 ? 7.983 2.059 -7.589 1.00 93.38 140 VAL A O 1
ATOM 1086 N N . ARG A 1 141 ? 10.048 2.784 -7.056 1.00 95.19 141 ARG A N 1
ATOM 1087 C CA . ARG A 1 141 ? 10.765 2.161 -8.175 1.00 95.19 141 ARG A CA 1
ATOM 1088 C C . ARG A 1 141 ? 11.599 0.987 -7.684 1.00 95.19 141 ARG A C 1
ATOM 1090 O O . ARG A 1 141 ? 12.341 1.112 -6.715 1.00 95.19 141 ARG A O 1
ATOM 1097 N N . LEU A 1 142 ? 11.499 -0.136 -8.383 1.00 95.94 142 LEU A N 1
ATOM 1098 C CA . LEU A 1 142 ? 12.354 -1.297 -8.194 1.00 95.94 142 LEU A CA 1
ATOM 1099 C C . LEU A 1 142 ? 13.426 -1.286 -9.277 1.00 95.94 142 LEU A C 1
ATOM 1101 O O . LEU A 1 142 ? 13.103 -1.265 -10.465 1.00 95.94 142 LEU A O 1
ATOM 1105 N N . ARG A 1 143 ? 14.690 -1.313 -8.874 1.00 95.19 143 ARG A N 1
ATOM 1106 C CA . ARG A 1 143 ? 15.838 -1.427 -9.771 1.00 95.19 143 ARG A CA 1
ATOM 1107 C C . ARG A 1 143 ? 16.400 -2.837 -9.687 1.00 95.19 143 ARG A C 1
ATOM 1109 O O . ARG A 1 143 ? 16.581 -3.353 -8.592 1.00 95.19 143 ARG A O 1
ATOM 1116 N N . THR A 1 144 ? 16.721 -3.436 -10.821 1.00 89.56 144 THR A N 1
ATOM 1117 C CA . THR A 1 144 ? 17.411 -4.730 -10.859 1.00 89.56 144 THR A CA 1
ATOM 1118 C C . THR A 1 144 ? 18.922 -4.537 -10.802 1.00 89.56 144 THR A C 1
ATOM 1120 O O . THR A 1 144 ? 19.456 -3.629 -11.451 1.00 89.56 144 THR A O 1
ATOM 1123 N N . LEU A 1 145 ? 19.618 -5.409 -10.071 1.00 78.25 145 LEU A N 1
ATOM 1124 C CA . LEU A 1 145 ? 21.066 -5.557 -10.223 1.00 78.25 145 LEU A CA 1
ATOM 1125 C C . LEU A 1 145 ? 21.368 -5.968 -11.676 1.00 78.25 145 LEU A C 1
ATOM 1127 O O . LEU A 1 145 ? 20.730 -6.880 -12.202 1.00 78.25 145 LEU A O 1
ATO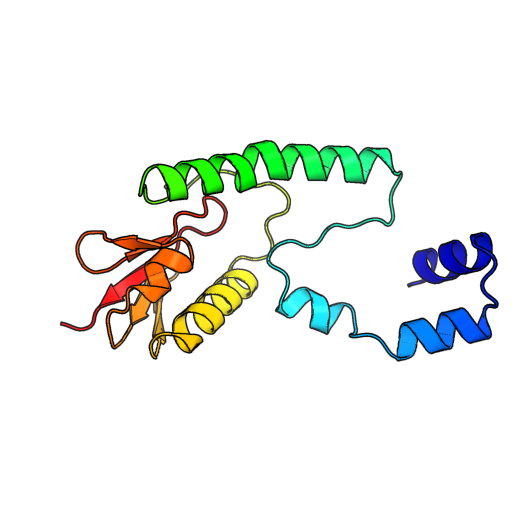M 1131 N N . GLN A 1 146 ? 22.272 -5.241 -12.339 1.00 59.38 146 GLN A N 1
ATOM 1132 C CA . GLN A 1 146 ? 22.829 -5.664 -13.630 1.00 59.38 146 GLN A CA 1
ATOM 1133 C C . GLN A 1 146 ? 23.896 -6.734 -13.426 1.00 59.38 146 GLN A C 1
ATOM 1135 O O . GLN A 1 146 ? 24.637 -6.623 -12.423 1.00 59.38 146 GLN A O 1
#

pLDDT: mean 89.51, std 6.82, range [58.16, 97.12]

Radius of gyration: 18.91 Å; chains: 1; bounding box: 48×26×50 Å

Secondary structure (DSSP, 8-state):
-HHHHHHHHTTT--HHHHHHHHHTS--HHHHHHH-S-----SS-HHHHHHHHHHHIIIIIHHHHHHHHHT-PPPTT---TTPPPHHHHHHHHHHHHHTTS-EEEEETTEEEESS--THHHHTTEEEETTEEEE--TT---EEEE--

Organism: NCBI:txid449393

Sequence (146 aa):
MENRLQRLEKRGLSPELAKTRMQNQARDEERRKVADIVLNNDGPESAIASIATELMEHRFLPFAAHIAAGAAAQPGHHCPNELPEEAAFERVLERVNAISPATHIAENIIEINNEDDALLRMGFVRTLGGYTSCDPGRVVRLRTLQ